Protein AF-A0A976M9C2-F1 (afdb_monomer_lite)

InterPro domains:
  IPR006387 CPW-WPC domain [PF09717] (63-117)
  IPR006387 CPW-WPC domain [SM01099] (63-120)
  IPR006387 CPW-WPC domain [TIGR01492] (63-117)

Foldseek 3Di:
DVVVVVVVVVVVVVVVPDDDPVRVVVVVVVVVVVVVVVVVVVVVVVVVVLCVLQPFLDDDPAAADPVDFFFPCWDQDPVQWTANPPQPFDDDRIGGCPPPDPVRVVVCCGRGVRHGDGDDDPVVVVVVVQVVVQVPADADVPPRHHDHDDD

Sequence (151 aa):
MAFLVDLASKLKMASESVPTQADVIAKIKSIDAEEMRKIDDKIKKEESESMKEHGSCGDVSYVRDYSFECPDGWVLTSDGSCWGMNYRGNCDSKQSFKWFSVGQKKDIEYKCCALWPRKLTAKEAGRKARKLHLVHGSVNFPDGRIIPPRA

Organism: Theileria orientalis (NCBI:txid68886)

pLDDT: mean 81.09, std 12.62, range [49.88, 96.69]

Secondary structure (DSSP, 8-state):
-HHHHHHHHHHHHHHHTSPPHHHHHHHHHHHHHHHHHHHHHHHHHHHHHHHHHS--PPP--S-B-TTSSS-TTPEEPTTS-EE-TT--SSS-SEE--TT--HHHHHHHHHHH--PPPB---HHHHHHHHHHHHHHSSPBPTTT-PBPPPP-

Structure (mmCIF, N/CA/C/O backbone):
data_AF-A0A976M9C2-F1
#
_entry.id   AF-A0A976M9C2-F1
#
loop_
_atom_site.group_PDB
_atom_site.id
_atom_site.type_symbol
_atom_site.label_atom_id
_atom_site.label_alt_id
_atom_site.label_comp_id
_atom_site.label_asym_id
_atom_site.label_entity_id
_atom_site.label_seq_id
_atom_site.pdbx_PDB_ins_code
_atom_site.Cartn_x
_atom_site.Cartn_y
_atom_site.Cartn_z
_atom_site.occupancy
_atom_site.B_iso_or_equiv
_atom_site.auth_seq_id
_atom_site.auth_comp_id
_atom_site.auth_asym_id
_atom_site.auth_atom_id
_atom_site.pdbx_PDB_model_num
ATOM 1 N N . MET A 1 1 ? -30.120 -12.526 76.522 1.00 63.88 1 MET A N 1
ATOM 2 C CA . MET A 1 1 ? -30.946 -12.743 75.309 1.00 63.88 1 MET A CA 1
ATOM 3 C C . MET A 1 1 ? -30.806 -11.606 74.291 1.00 63.88 1 MET A C 1
ATOM 5 O O . MET A 1 1 ? -30.592 -11.916 73.132 1.00 63.88 1 MET A O 1
ATOM 9 N N . ALA A 1 2 ? -30.830 -10.321 74.681 1.00 76.62 2 ALA A N 1
ATOM 10 C CA . ALA A 1 2 ? -30.770 -9.185 73.739 1.00 76.62 2 ALA A CA 1
ATOM 11 C C . ALA A 1 2 ? -29.495 -9.097 72.858 1.00 76.62 2 ALA A C 1
ATOM 13 O O . ALA A 1 2 ? -29.594 -8.805 71.673 1.00 76.62 2 ALA A O 1
ATOM 14 N N . PHE A 1 3 ? -28.310 -9.415 73.395 1.00 80.75 3 PHE A N 1
ATOM 15 C CA . PHE A 1 3 ? -27.041 -9.341 72.647 1.00 80.75 3 PHE A CA 1
ATOM 16 C C . PHE A 1 3 ? -26.948 -10.304 71.455 1.00 80.75 3 PHE A C 1
ATOM 18 O O . PHE A 1 3 ? -26.385 -9.962 70.420 1.00 80.75 3 PHE A O 1
ATOM 25 N N . LEU A 1 4 ? -27.513 -11.507 71.586 1.00 84.06 4 LEU A N 1
ATOM 26 C CA . LEU A 1 4 ? -27.497 -12.504 70.512 1.00 84.06 4 LEU A CA 1
ATOM 27 C C . LEU A 1 4 ? -28.394 -12.083 69.340 1.00 84.06 4 LEU A C 1
ATOM 29 O O . LEU A 1 4 ? -28.071 -12.352 68.187 1.00 84.06 4 LEU A O 1
ATOM 33 N N . VAL A 1 5 ? -29.490 -11.379 69.634 1.00 89.62 5 VAL A N 1
ATOM 34 C CA . VAL A 1 5 ? -30.429 -10.864 68.628 1.00 89.62 5 VAL A CA 1
ATOM 35 C C . VAL A 1 5 ? -29.812 -9.702 67.846 1.00 89.62 5 VAL A C 1
ATOM 37 O O . VAL A 1 5 ? -29.939 -9.651 66.624 1.00 89.62 5 VAL A O 1
ATOM 40 N N . ASP A 1 6 ? -29.089 -8.806 68.522 1.00 92.81 6 ASP A N 1
ATOM 41 C CA . ASP A 1 6 ? -28.360 -7.705 67.878 1.00 92.81 6 ASP A CA 1
ATOM 42 C C . ASP A 1 6 ? -27.252 -8.222 66.943 1.00 92.81 6 ASP A C 1
ATOM 44 O O . ASP A 1 6 ? -27.144 -7.794 65.792 1.00 92.81 6 ASP A O 1
ATOM 48 N N . LEU A 1 7 ? -26.479 -9.215 67.396 1.00 93.31 7 LEU A N 1
ATOM 49 C CA . LEU A 1 7 ? -25.431 -9.836 66.584 1.00 93.31 7 LEU A CA 1
ATOM 50 C C . LEU A 1 7 ? -26.002 -10.551 65.350 1.00 93.31 7 LEU A C 1
ATOM 52 O O . LEU A 1 7 ? -25.477 -10.390 64.249 1.00 93.31 7 LEU A O 1
ATOM 56 N N . ALA A 1 8 ? -27.095 -11.302 65.514 1.00 91.88 8 ALA A N 1
ATOM 57 C CA . ALA A 1 8 ? -27.775 -11.971 64.405 1.00 91.88 8 ALA A CA 1
ATOM 58 C C . ALA A 1 8 ? -28.323 -10.966 63.379 1.00 91.88 8 ALA A C 1
ATOM 60 O O . ALA A 1 8 ? -28.215 -11.188 62.174 1.00 91.88 8 ALA A O 1
ATOM 61 N N . SER A 1 9 ? -28.850 -9.833 63.850 1.00 90.75 9 SER A N 1
ATOM 62 C CA . SER A 1 9 ? -29.336 -8.752 62.987 1.00 90.75 9 SER A CA 1
ATOM 63 C C . SER A 1 9 ? -28.198 -8.140 62.165 1.00 90.75 9 SER A C 1
ATOM 65 O O . SER A 1 9 ? -28.329 -7.985 60.953 1.00 90.75 9 SER A O 1
ATOM 67 N N . LYS A 1 10 ? -27.041 -7.883 62.787 1.00 94.31 10 LYS A N 1
ATOM 68 C CA . LYS A 1 10 ? -25.841 -7.381 62.094 1.00 94.31 10 LYS A CA 1
ATOM 69 C C . LYS A 1 10 ? -25.297 -8.368 61.063 1.00 94.31 10 LYS A C 1
ATOM 71 O O . LYS A 1 10 ? -24.955 -7.957 59.959 1.00 94.31 10 LYS A O 1
ATOM 76 N N . LEU A 1 11 ? -25.247 -9.658 61.399 1.00 91.88 11 LEU A N 1
ATOM 77 C CA . LEU A 1 11 ? -24.828 -10.718 60.475 1.00 91.88 11 LEU A CA 1
ATOM 78 C C . LEU A 1 11 ? -25.759 -10.807 59.265 1.00 91.88 11 LEU A C 1
ATOM 80 O O . LEU A 1 11 ? -25.285 -10.921 58.138 1.00 91.88 11 LEU A O 1
ATOM 84 N N . LYS A 1 12 ? -27.071 -10.696 59.487 1.00 92.00 12 LYS A N 1
ATOM 85 C CA . LYS A 1 12 ? -28.062 -10.697 58.413 1.00 92.00 12 LYS A CA 1
ATOM 86 C C . LYS A 1 12 ? -27.877 -9.500 57.480 1.00 92.00 12 LYS A C 1
ATOM 88 O O . LYS A 1 12 ? -27.723 -9.702 56.279 1.00 92.00 12 LYS A O 1
ATOM 93 N N . MET A 1 13 ? -27.774 -8.290 58.031 1.00 91.38 13 MET A N 1
ATOM 94 C CA . MET A 1 13 ? -27.533 -7.074 57.243 1.00 91.38 13 MET A CA 1
ATOM 95 C C . MET A 1 13 ? -26.219 -7.142 56.452 1.00 91.38 13 MET A C 1
ATOM 97 O O . MET A 1 13 ? -26.171 -6.716 55.302 1.00 91.38 13 MET A O 1
ATOM 101 N N . ALA A 1 14 ? -25.160 -7.702 57.045 1.00 90.56 14 ALA A N 1
ATOM 102 C CA . ALA A 1 14 ? -23.880 -7.893 56.369 1.00 90.56 14 ALA A CA 1
ATOM 103 C C . ALA A 1 14 ? -23.936 -8.982 55.287 1.00 90.56 14 ALA A C 1
ATOM 105 O O . ALA A 1 14 ? -23.227 -8.881 54.297 1.00 90.56 14 ALA A O 1
ATOM 106 N N . SER A 1 15 ? -24.765 -10.016 55.452 1.00 88.50 15 SER A N 1
ATOM 107 C CA . SER A 1 15 ? -24.944 -11.055 54.431 1.00 88.50 15 SER A CA 1
ATOM 108 C C . SER A 1 15 ? -25.779 -10.573 53.243 1.00 88.50 15 SER A C 1
ATOM 110 O O . SER A 1 15 ? -25.484 -10.927 52.108 1.00 88.50 15 SER A O 1
ATOM 112 N N . GLU A 1 16 ? -26.782 -9.728 53.495 1.00 89.31 16 GLU A N 1
ATOM 113 C CA . GLU A 1 16 ? -27.658 -9.151 52.469 1.00 89.31 16 GLU A CA 1
ATOM 114 C C . GLU A 1 16 ? -26.956 -8.055 51.652 1.00 89.31 16 GLU A C 1
ATOM 116 O O . GLU A 1 16 ? -27.357 -7.780 50.524 1.00 89.31 16 GLU A O 1
ATOM 121 N N . SER A 1 17 ? -25.899 -7.439 52.193 1.00 87.62 17 SER A N 1
ATOM 122 C CA . SER A 1 17 ? -25.104 -6.435 51.477 1.00 87.62 17 SER A CA 1
ATOM 123 C C . SER A 1 17 ? -24.061 -7.031 50.527 1.00 87.62 17 SER A C 1
ATOM 125 O O . SER A 1 17 ? -23.498 -6.301 49.707 1.00 87.62 17 SER A O 1
ATOM 127 N N . VAL A 1 18 ? -23.792 -8.338 50.612 1.00 92.25 18 VAL A N 1
ATOM 128 C CA . VAL A 1 18 ? -22.866 -9.018 49.703 1.00 92.25 18 VAL A CA 1
ATOM 129 C C . VAL A 1 18 ? -23.564 -9.231 48.357 1.00 92.25 18 VAL A C 1
ATOM 131 O O . VAL A 1 18 ? -24.644 -9.823 48.319 1.00 92.25 18 VAL A O 1
ATOM 134 N N . PRO A 1 19 ? -22.965 -8.782 47.240 1.00 90.25 19 PRO A N 1
ATOM 135 C CA . PRO A 1 19 ? -23.559 -8.961 45.924 1.00 90.25 19 PRO A CA 1
ATOM 136 C C . PRO A 1 19 ? -23.709 -10.444 45.590 1.00 90.25 19 PRO A C 1
ATOM 138 O O . PRO A 1 19 ? -22.840 -11.268 45.891 1.00 90.25 19 PRO A O 1
ATOM 141 N N . THR A 1 20 ? -24.805 -10.781 44.918 1.00 92.88 20 THR A N 1
ATOM 142 C CA . THR A 1 20 ? -25.032 -12.143 44.445 1.00 92.88 20 THR A CA 1
ATOM 143 C C . THR A 1 20 ? -24.129 -12.459 43.256 1.00 92.88 20 THR A C 1
ATOM 145 O O . THR A 1 20 ? -23.580 -11.577 42.592 1.00 92.88 20 THR A O 1
ATOM 148 N N . GLN A 1 21 ? -24.013 -13.744 42.921 1.00 92.31 21 GLN A N 1
ATOM 149 C CA . GLN A 1 21 ? -23.281 -14.172 41.729 1.00 92.31 21 GLN A CA 1
ATOM 150 C C . GLN A 1 21 ? -23.809 -13.490 40.452 1.00 92.31 21 GLN A C 1
ATOM 152 O O . GLN A 1 21 ? -23.023 -13.128 39.579 1.00 92.31 21 GLN A O 1
ATOM 157 N N . ALA A 1 22 ? -25.125 -13.270 40.356 1.00 94.19 22 ALA A N 1
ATOM 158 C CA . ALA A 1 22 ? -25.738 -12.587 39.221 1.00 94.19 22 ALA A CA 1
ATOM 159 C C . ALA A 1 22 ? -25.312 -11.112 39.134 1.00 94.19 22 ALA A C 1
ATOM 161 O O . ALA A 1 22 ? -24.998 -10.642 38.040 1.00 94.19 22 ALA A O 1
ATOM 162 N N . ASP A 1 23 ? -25.228 -10.415 40.271 1.00 93.62 23 ASP A N 1
ATOM 163 C CA . ASP A 1 23 ? -24.790 -9.014 40.336 1.00 93.62 23 ASP A CA 1
ATOM 164 C C . ASP A 1 23 ? -23.330 -8.866 39.902 1.00 93.62 23 ASP A C 1
ATOM 166 O O . ASP A 1 23 ? -22.988 -7.977 39.116 1.00 93.62 23 ASP A O 1
ATOM 170 N N . VAL A 1 24 ? -22.470 -9.782 40.356 1.00 95.06 24 VAL A N 1
ATOM 171 C CA . VAL A 1 24 ? -21.058 -9.820 39.955 1.00 95.06 24 VAL A CA 1
ATOM 172 C C . VAL A 1 24 ? -20.934 -10.070 38.450 1.00 95.06 24 VAL A C 1
ATOM 174 O O . VAL A 1 24 ? -20.222 -9.338 37.764 1.00 95.06 24 VAL A O 1
ATOM 177 N N . ILE A 1 25 ? -21.669 -11.044 37.902 1.00 95.62 25 ILE A N 1
ATOM 178 C CA . ILE A 1 25 ? -21.664 -11.348 36.461 1.00 95.62 25 ILE A CA 1
ATOM 179 C C . ILE A 1 25 ? -22.169 -10.157 35.639 1.00 95.62 25 ILE A C 1
ATOM 181 O O . ILE A 1 25 ? -21.591 -9.838 34.600 1.00 95.62 25 ILE A O 1
ATOM 185 N N . ALA A 1 26 ? -23.234 -9.487 36.083 1.00 96.00 26 ALA A N 1
ATOM 186 C CA . ALA A 1 26 ? -23.756 -8.301 35.411 1.00 96.00 26 ALA A CA 1
ATOM 187 C C . ALA A 1 26 ? -22.715 -7.172 35.391 1.00 96.00 26 ALA A C 1
ATOM 189 O O . ALA A 1 26 ? -22.524 -6.522 34.359 1.00 96.00 26 ALA A O 1
ATOM 190 N N . LYS A 1 27 ? -21.988 -6.985 36.499 1.00 95.69 27 LYS A N 1
ATOM 191 C CA . LYS A 1 27 ? -20.903 -6.007 36.584 1.00 95.69 27 LYS A CA 1
ATOM 192 C C . LYS A 1 27 ? -19.761 -6.341 35.627 1.00 95.69 27 LYS A C 1
ATOM 194 O O . LYS A 1 27 ? -19.343 -5.456 34.886 1.00 95.69 27 LYS A O 1
ATOM 199 N N . ILE A 1 28 ? -19.318 -7.597 35.585 1.00 96.44 28 ILE A N 1
ATOM 200 C CA . ILE A 1 28 ? -18.273 -8.058 34.657 1.00 96.44 28 ILE A CA 1
ATOM 201 C C . ILE A 1 28 ? -18.693 -7.775 33.211 1.00 96.44 28 ILE A C 1
ATOM 203 O O . ILE A 1 28 ? -17.982 -7.071 32.506 1.00 96.44 28 ILE A O 1
ATOM 207 N N . LYS A 1 29 ? -19.908 -8.173 32.812 1.00 95.88 29 LYS A N 1
ATOM 208 C CA . LYS A 1 29 ? -20.437 -7.897 31.463 1.00 95.88 29 LYS A CA 1
ATOM 209 C C . LYS A 1 29 ? -20.442 -6.409 31.112 1.00 95.88 29 LYS A C 1
ATOM 211 O O . LYS A 1 29 ? -20.180 -6.051 29.967 1.00 95.88 29 LYS A O 1
ATOM 216 N N . SER A 1 30 ? -20.766 -5.543 32.075 1.00 93.62 30 SER A N 1
ATOM 217 C CA . SER A 1 30 ? -20.761 -4.093 31.854 1.00 93.62 30 SER 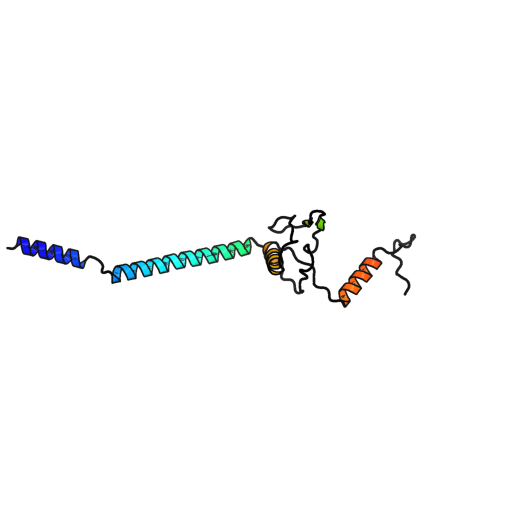A CA 1
ATOM 218 C C . SER A 1 30 ? -19.352 -3.527 31.660 1.00 93.62 30 SER A C 1
ATOM 220 O O . SER A 1 30 ? -19.164 -2.656 30.816 1.00 93.62 30 SER A O 1
ATOM 222 N N . ILE A 1 31 ? -18.368 -4.046 32.401 1.00 95.00 31 ILE A N 1
ATOM 223 C CA . ILE A 1 31 ? -16.960 -3.656 32.279 1.00 95.00 31 ILE A CA 1
ATOM 224 C C . ILE A 1 31 ? -16.407 -4.151 30.943 1.00 95.00 31 ILE A C 1
ATOM 226 O O . ILE A 1 31 ? -15.835 -3.360 30.201 1.00 95.00 31 ILE A O 1
ATOM 230 N N . ASP A 1 32 ? -16.654 -5.416 30.602 1.00 96.69 32 ASP A N 1
ATOM 231 C CA . ASP A 1 32 ? -16.212 -6.006 29.338 1.00 96.69 32 ASP A CA 1
ATOM 232 C C . ASP A 1 32 ? -16.759 -5.213 28.145 1.00 96.69 32 ASP A C 1
ATOM 234 O O . ASP A 1 32 ? -16.016 -4.888 27.226 1.00 96.69 32 ASP A O 1
ATOM 238 N N . ALA A 1 33 ? -18.039 -4.827 28.169 1.00 96.06 33 ALA A N 1
ATOM 239 C CA . ALA A 1 33 ? -18.636 -4.032 27.097 1.00 96.06 33 ALA A CA 1
ATOM 240 C C . ALA A 1 33 ? -18.006 -2.633 26.956 1.00 96.06 33 ALA A C 1
ATOM 242 O O . ALA A 1 33 ? -17.842 -2.147 25.838 1.00 96.06 33 ALA A O 1
ATOM 243 N N . GLU A 1 34 ? -17.668 -1.979 28.068 1.00 96.50 34 GLU A N 1
ATOM 244 C CA . GLU A 1 34 ? -17.034 -0.657 28.069 1.00 96.50 34 GLU A CA 1
ATOM 245 C C . GLU A 1 34 ? -15.585 -0.719 27.569 1.00 96.50 34 GLU A C 1
ATOM 247 O O . GLU A 1 34 ? -15.180 0.074 26.719 1.00 96.50 34 GLU A O 1
ATOM 252 N N . GLU A 1 35 ? -14.804 -1.685 28.049 1.00 96.56 35 GLU A N 1
ATOM 253 C CA . GLU A 1 35 ? -13.416 -1.861 27.617 1.00 96.56 35 GLU A CA 1
ATOM 254 C C . GLU A 1 35 ? -13.336 -2.283 26.147 1.00 96.56 35 GLU A C 1
ATOM 256 O O . GLU A 1 35 ? -12.531 -1.731 25.398 1.00 96.56 35 GLU A O 1
ATOM 261 N N . MET A 1 36 ? -14.226 -3.172 25.693 1.00 92.88 36 MET A N 1
ATOM 262 C CA . MET A 1 36 ? -14.315 -3.545 24.277 1.00 92.88 36 MET A CA 1
ATOM 263 C C . MET A 1 36 ? -14.590 -2.329 23.383 1.00 92.88 36 MET A C 1
ATOM 265 O O . MET A 1 36 ? -13.922 -2.164 22.366 1.00 92.88 36 MET A O 1
ATOM 269 N N . ARG A 1 37 ? -15.485 -1.416 23.788 1.00 95.31 37 ARG A N 1
ATOM 270 C CA . ARG A 1 37 ? -15.733 -0.165 23.042 1.00 95.31 37 ARG A CA 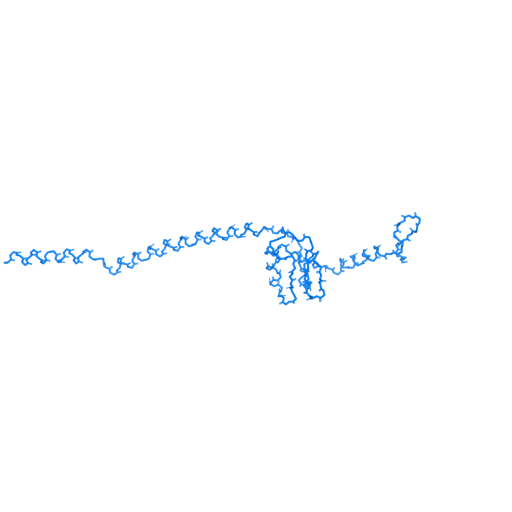1
ATOM 271 C C . ARG A 1 37 ? -14.495 0.722 22.961 1.00 95.31 37 ARG A C 1
ATOM 273 O O . ARG A 1 37 ? -14.179 1.231 21.890 1.00 95.31 37 ARG A O 1
ATOM 280 N N . LYS A 1 38 ? -13.762 0.877 24.069 1.00 96.38 38 LYS A N 1
ATOM 281 C CA . LYS A 1 38 ? -12.505 1.645 24.080 1.00 96.38 38 LYS A CA 1
ATOM 282 C C . LYS A 1 38 ? -11.459 1.039 23.148 1.00 96.38 38 LYS A C 1
ATOM 284 O O . LYS A 1 38 ? -10.687 1.783 22.546 1.00 96.38 38 LYS A O 1
ATOM 289 N N . ILE A 1 39 ? -11.400 -0.289 23.056 1.00 95.81 39 ILE A N 1
ATOM 290 C CA . ILE A 1 39 ? -10.499 -0.992 22.136 1.00 95.81 39 ILE A CA 1
ATOM 291 C C . ILE A 1 39 ? -10.928 -0.741 20.687 1.00 95.81 39 ILE A C 1
ATOM 293 O O . ILE A 1 39 ? -10.093 -0.322 19.887 1.00 95.81 39 ILE A O 1
ATOM 297 N N . ASP A 1 40 ? -12.214 -0.899 20.364 1.00 95.50 40 ASP A N 1
ATOM 298 C CA . ASP A 1 40 ? -12.744 -0.653 19.015 1.00 95.50 40 ASP A CA 1
ATOM 299 C C . ASP A 1 40 ? -12.477 0.784 18.538 1.00 95.50 40 ASP A C 1
ATOM 301 O O . ASP A 1 40 ? -12.099 1.008 17.385 1.00 95.50 40 ASP A O 1
ATOM 305 N N . ASP A 1 41 ? -12.638 1.772 19.420 1.00 95.25 41 ASP A N 1
ATOM 306 C CA . ASP A 1 41 ? -12.373 3.177 19.099 1.00 95.25 41 ASP A CA 1
ATOM 307 C C . ASP A 1 41 ? -10.878 3.457 18.882 1.00 95.25 41 ASP A C 1
ATOM 309 O O . ASP A 1 41 ? -10.519 4.241 17.996 1.00 95.25 41 ASP A O 1
ATOM 313 N N . LYS A 1 42 ? -9.991 2.793 19.638 1.00 94.75 42 LYS A N 1
ATOM 314 C CA . LYS A 1 42 ? -8.538 2.866 19.411 1.00 94.75 42 LYS A CA 1
ATOM 315 C C . LYS A 1 42 ? -8.147 2.262 18.064 1.00 94.75 42 LYS A C 1
ATOM 317 O O . LYS A 1 42 ? -7.424 2.921 17.323 1.00 94.75 42 LYS A O 1
ATOM 322 N N . ILE A 1 43 ? -8.672 1.084 17.717 1.00 94.38 43 ILE A N 1
ATOM 323 C CA . ILE A 1 43 ? -8.393 0.421 16.431 1.00 94.38 43 ILE A CA 1
ATOM 324 C C . ILE A 1 43 ? -8.811 1.322 15.267 1.00 94.38 43 ILE A C 1
ATOM 326 O O . ILE A 1 43 ? -7.996 1.610 14.396 1.00 94.38 43 ILE A O 1
ATOM 330 N N . LYS A 1 44 ? -10.040 1.859 15.277 1.00 91.50 44 LYS A N 1
ATOM 331 C CA . LYS A 1 44 ? -10.514 2.767 14.213 1.00 91.50 44 LYS A CA 1
ATOM 332 C C . LYS A 1 44 ? -9.622 3.994 14.053 1.00 91.50 44 LYS A C 1
ATOM 334 O O . LYS A 1 44 ? -9.382 4.451 12.933 1.00 91.50 44 LYS A O 1
ATOM 339 N N . LYS A 1 45 ? -9.156 4.559 15.169 1.00 89.81 45 LYS A N 1
ATOM 340 C CA . LYS A 1 45 ? -8.255 5.710 15.147 1.00 89.81 45 LYS A CA 1
ATOM 341 C C . LYS A 1 45 ? -6.915 5.333 14.511 1.00 89.81 45 LYS A C 1
ATOM 343 O O . LYS A 1 45 ? -6.511 6.012 13.569 1.00 89.81 45 LYS A O 1
ATOM 348 N N . GLU A 1 46 ? -6.288 4.251 14.966 1.00 85.81 46 GLU A N 1
ATOM 349 C CA . GLU A 1 46 ? -5.010 3.750 14.440 1.00 85.81 46 GLU A CA 1
ATOM 350 C C . GLU A 1 46 ? -5.102 3.382 12.954 1.00 85.81 46 GLU A C 1
ATOM 352 O O . GLU A 1 46 ? -4.241 3.779 12.174 1.00 85.81 46 GLU A O 1
ATOM 357 N N . GLU A 1 47 ? -6.173 2.717 12.519 1.00 81.25 47 GLU A N 1
ATOM 358 C CA . GLU A 1 47 ? -6.410 2.408 11.104 1.00 81.25 47 GLU A CA 1
ATOM 359 C C . GLU A 1 47 ? -6.534 3.685 10.263 1.00 81.25 47 GLU A C 1
ATOM 361 O O . GLU A 1 47 ? -5.934 3.789 9.192 1.00 81.25 47 GLU A O 1
ATOM 366 N N . SER A 1 48 ? -7.253 4.699 10.761 1.00 72.50 48 SER A N 1
ATOM 367 C CA . SER A 1 48 ? -7.393 5.985 10.067 1.00 72.50 48 SER A CA 1
ATOM 368 C C . SER A 1 48 ? -6.086 6.787 10.003 1.00 72.50 48 SER A C 1
ATOM 370 O O . SER A 1 48 ? -5.897 7.580 9.081 1.00 72.50 48 SER A O 1
ATOM 372 N N . GLU A 1 49 ? -5.192 6.616 10.978 1.00 75.12 49 GLU A N 1
ATOM 373 C CA . GLU A 1 49 ? -3.873 7.254 11.029 1.00 75.12 49 GLU A CA 1
ATOM 374 C C . GLU A 1 49 ? -2.865 6.497 10.151 1.00 75.12 49 GLU A C 1
ATOM 376 O O . GLU A 1 49 ? -2.147 7.123 9.373 1.00 75.12 49 GLU A O 1
ATOM 381 N N . SER A 1 50 ? -2.909 5.163 10.147 1.00 59.00 50 SER A N 1
ATOM 382 C CA . SER A 1 50 ? -2.146 4.301 9.235 1.00 59.00 50 SER A CA 1
ATOM 383 C C . SER A 1 50 ? -2.514 4.551 7.765 1.00 59.00 50 SER A C 1
ATOM 385 O O . SER A 1 50 ? -1.634 4.676 6.912 1.00 59.00 50 SER A O 1
ATOM 387 N N . MET A 1 51 ? -3.803 4.745 7.462 1.00 57.56 51 MET A N 1
ATOM 388 C CA . MET A 1 51 ? -4.267 5.158 6.129 1.00 57.56 51 MET A CA 1
ATOM 389 C C . MET A 1 51 ? -3.833 6.580 5.731 1.00 57.56 51 MET A C 1
ATOM 391 O O . MET A 1 51 ? -3.847 6.902 4.546 1.00 57.56 51 MET A O 1
ATOM 395 N N . LYS A 1 52 ? -3.464 7.448 6.684 1.00 54.25 52 LYS A N 1
ATOM 396 C CA . LYS A 1 52 ? -2.900 8.781 6.388 1.00 54.25 52 LYS A CA 1
ATOM 397 C C . LYS A 1 52 ? -1.392 8.727 6.170 1.00 54.25 52 LYS A C 1
ATOM 399 O O . LYS A 1 52 ? -0.868 9.536 5.410 1.00 54.25 52 LYS A O 1
ATOM 404 N N . GLU A 1 53 ? -0.706 7.797 6.830 1.00 49.88 53 GLU A N 1
ATOM 405 C CA . GLU A 1 53 ? 0.739 7.613 6.694 1.00 49.88 53 GLU A CA 1
ATOM 406 C C . GLU A 1 53 ? 1.099 6.929 5.366 1.00 49.88 53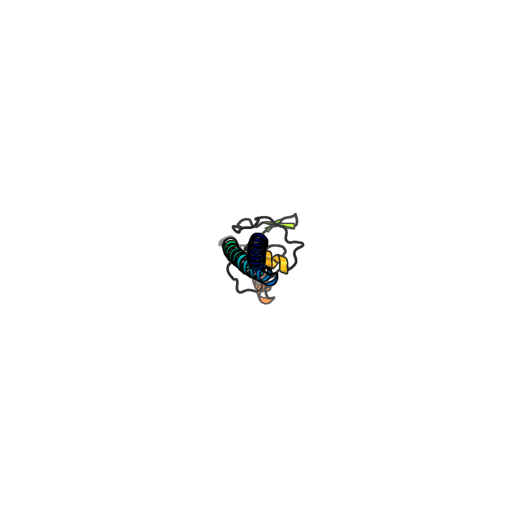 GLU A C 1
ATOM 408 O O . GLU A 1 53 ? 2.070 7.308 4.709 1.00 49.88 53 GLU A O 1
ATOM 413 N N . HIS A 1 54 ? 0.275 5.984 4.909 1.00 53.00 54 HIS A N 1
ATOM 414 C CA . HIS A 1 54 ? 0.321 5.458 3.546 1.00 53.00 54 HIS A CA 1
ATOM 415 C C . HIS A 1 54 ? -0.515 6.356 2.638 1.00 53.00 54 HIS A C 1
ATOM 417 O O . HIS A 1 54 ? -1.700 6.113 2.422 1.00 53.00 54 HIS A O 1
ATOM 423 N N . GLY A 1 55 ? 0.098 7.434 2.140 1.00 53.09 55 GLY A N 1
ATOM 424 C CA . GLY A 1 55 ? -0.558 8.345 1.207 1.00 53.09 55 GLY A CA 1
ATOM 425 C C . GLY A 1 55 ? -1.236 7.553 0.091 1.00 53.09 55 GLY A C 1
ATOM 426 O O . GLY A 1 55 ? -0.591 6.730 -0.550 1.00 53.09 55 GLY A O 1
ATOM 427 N N . SER A 1 56 ? -2.538 7.777 -0.108 1.00 58.03 56 SER A N 1
ATOM 428 C CA . SER A 1 56 ? -3.315 7.109 -1.153 1.00 58.03 56 SER A CA 1
ATOM 429 C C . SER A 1 56 ? -2.583 7.256 -2.487 1.00 58.03 56 SER A C 1
ATOM 431 O O . SER A 1 56 ? -2.507 8.347 -3.060 1.00 58.03 56 SER A O 1
ATOM 433 N N . CYS A 1 57 ? -1.989 6.162 -2.966 1.00 65.12 57 CYS A N 1
ATOM 434 C CA . CYS A 1 57 ? -1.517 6.094 -4.334 1.00 65.12 57 CYS A CA 1
ATOM 435 C C . CYS A 1 57 ? -2.727 6.343 -5.230 1.00 65.12 57 CYS A C 1
ATOM 437 O O . CYS A 1 57 ? -3.772 5.723 -5.041 1.00 65.12 57 CYS A O 1
ATOM 439 N N . GLY A 1 58 ? -2.605 7.297 -6.157 1.00 61.19 58 GLY A N 1
ATOM 440 C CA . GLY A 1 58 ? -3.716 7.676 -7.024 1.00 61.19 58 GLY A CA 1
ATOM 441 C C . GLY A 1 58 ? -4.343 6.443 -7.669 1.00 61.19 58 GLY A C 1
ATOM 442 O O . GLY A 1 58 ? -3.620 5.580 -8.169 1.00 61.19 58 GLY A O 1
ATOM 443 N N . ASP A 1 59 ? -5.672 6.352 -7.632 1.00 62.19 59 ASP A N 1
ATOM 444 C CA . ASP A 1 59 ? -6.392 5.276 -8.303 1.00 62.19 59 ASP A CA 1
ATOM 445 C C . ASP A 1 59 ? -6.117 5.354 -9.806 1.00 62.19 59 ASP A C 1
ATOM 447 O O . ASP A 1 59 ? -6.190 6.426 -10.418 1.00 62.19 59 ASP A O 1
ATOM 451 N N . VAL A 1 60 ? -5.733 4.226 -10.401 1.00 66.56 60 VAL A N 1
ATOM 452 C CA . VAL A 1 60 ? -5.340 4.191 -11.808 1.00 66.56 60 VAL A CA 1
ATOM 453 C C . VAL A 1 60 ? -6.255 3.254 -12.570 1.00 66.56 60 VAL A C 1
ATOM 455 O O . VAL A 1 60 ? -6.361 2.074 -12.255 1.00 66.56 60 VAL A O 1
ATOM 458 N N . SER A 1 61 ? -6.868 3.775 -13.630 1.00 72.94 61 SER A N 1
ATOM 459 C CA . SER A 1 61 ? -7.978 3.154 -14.364 1.00 72.94 61 SER A CA 1
ATOM 460 C C . SER A 1 61 ? -7.615 1.966 -15.270 1.00 72.94 61 SER A C 1
ATOM 462 O O . SER A 1 61 ? -8.449 1.529 -16.065 1.00 72.94 61 SER A O 1
ATOM 464 N N . TYR A 1 62 ? -6.390 1.433 -15.201 1.00 78.00 62 TYR A N 1
ATOM 465 C CA . TYR A 1 62 ? -5.931 0.344 -16.071 1.00 78.00 62 TYR A CA 1
ATOM 466 C C . TYR A 1 62 ? -5.593 -0.941 -15.308 1.00 78.00 62 TYR A C 1
ATOM 468 O O . TYR A 1 62 ? -5.162 -0.926 -14.157 1.00 78.00 62 TYR A O 1
ATOM 476 N N . VAL A 1 63 ? -5.723 -2.077 -16.001 1.00 80.81 63 VAL A N 1
ATOM 477 C CA . VAL A 1 63 ? -5.366 -3.399 -15.467 1.00 80.81 63 VAL A CA 1
ATOM 478 C C . VAL A 1 63 ? -3.847 -3.543 -15.385 1.00 80.81 63 VAL A C 1
ATOM 480 O O . VAL A 1 63 ? -3.138 -3.329 -16.374 1.00 80.81 63 VAL A O 1
ATOM 483 N N . ARG A 1 64 ? -3.349 -3.927 -14.207 1.00 84.12 64 ARG A N 1
ATOM 484 C CA . ARG A 1 64 ? -1.917 -4.104 -13.935 1.00 84.12 64 ARG A CA 1
ATOM 485 C C . ARG A 1 64 ? -1.383 -5.421 -14.474 1.00 84.12 64 ARG A C 1
ATOM 487 O O . ARG A 1 64 ? -2.092 -6.429 -14.511 1.00 84.12 64 ARG A O 1
ATOM 494 N N . ASP A 1 65 ? -0.123 -5.395 -14.886 1.00 86.00 65 ASP A N 1
ATOM 495 C CA . ASP A 1 65 ? 0.627 -6.563 -15.314 1.00 86.00 65 ASP A CA 1
ATOM 496 C C . ASP A 1 65 ? 1.668 -6.957 -14.265 1.00 86.00 65 ASP A C 1
ATOM 498 O O . ASP A 1 65 ? 2.792 -6.453 -14.225 1.00 86.00 65 ASP A O 1
ATOM 502 N N . TYR A 1 66 ? 1.276 -7.891 -13.403 1.00 86.69 66 TYR A N 1
ATOM 503 C CA . TYR A 1 66 ? 2.134 -8.429 -12.349 1.00 86.69 66 TYR A CA 1
ATOM 504 C C . TYR A 1 66 ? 3.122 -9.493 -12.849 1.00 86.69 66 TYR A C 1
ATOM 506 O O . TYR A 1 66 ? 3.899 -10.022 -12.046 1.00 86.69 66 TYR A O 1
ATOM 514 N N . SER A 1 67 ? 3.124 -9.807 -14.153 1.00 85.00 67 SER A N 1
ATOM 515 C CA . SER A 1 67 ? 4.162 -10.643 -14.766 1.00 85.00 67 SER A CA 1
ATOM 516 C C . SER A 1 67 ? 5.520 -9.942 -14.797 1.00 85.00 67 SER A C 1
ATOM 518 O O . SER A 1 67 ? 6.543 -10.617 -14.861 1.00 85.00 67 SER A O 1
ATOM 520 N N . PHE A 1 68 ? 5.553 -8.611 -14.692 1.00 85.88 68 PHE A N 1
ATOM 521 C CA . PHE A 1 68 ? 6.803 -7.870 -14.560 1.00 85.88 68 PHE A CA 1
ATOM 522 C C . PHE A 1 68 ? 7.424 -8.049 -13.167 1.00 85.88 68 PHE A C 1
ATOM 524 O O . PHE A 1 68 ? 6.741 -8.050 -12.132 1.00 85.88 68 PHE A O 1
ATOM 531 N N . GLU A 1 69 ? 8.748 -8.202 -13.146 1.00 86.44 69 GLU A N 1
ATOM 532 C CA . GLU A 1 69 ? 9.526 -8.326 -11.909 1.00 86.44 69 GLU A CA 1
ATOM 533 C C . GLU A 1 69 ? 9.549 -7.013 -11.126 1.00 86.44 69 GLU A C 1
ATOM 535 O O . GLU A 1 69 ? 9.387 -7.034 -9.910 1.00 86.44 69 GLU A O 1
ATOM 540 N N . CYS A 1 70 ? 9.668 -5.880 -11.821 1.00 89.88 70 CYS A N 1
ATOM 541 C CA . CYS A 1 70 ? 9.754 -4.562 -11.205 1.00 89.88 70 CYS A CA 1
ATOM 542 C C . CYS A 1 70 ? 8.527 -3.686 -11.493 1.00 89.88 70 CYS A C 1
ATOM 544 O O . CYS A 1 70 ? 7.908 -3.831 -12.553 1.00 89.88 70 CYS A O 1
ATOM 546 N N . PRO A 1 71 ? 8.206 -2.749 -10.582 1.00 88.88 71 PRO A N 1
ATOM 547 C CA . PRO A 1 71 ? 7.244 -1.687 -10.843 1.00 88.88 71 PRO A CA 1
ATOM 548 C C . PRO A 1 71 ? 7.671 -0.792 -12.019 1.00 88.88 71 PRO A C 1
ATOM 550 O O . PRO A 1 71 ? 8.836 -0.760 -12.425 1.00 88.88 71 PRO A O 1
ATOM 553 N N . ASP A 1 72 ? 6.724 -0.040 -12.568 1.00 87.25 72 ASP A N 1
ATOM 554 C CA . ASP A 1 72 ? 6.963 0.905 -13.654 1.00 87.25 72 ASP A CA 1
ATOM 555 C C . ASP A 1 72 ? 7.936 2.008 -13.207 1.00 87.25 72 ASP A C 1
ATOM 557 O O . ASP A 1 72 ? 7.815 2.579 -12.122 1.00 87.25 72 ASP A O 1
ATOM 561 N N . GLY A 1 73 ? 8.947 2.276 -14.034 1.00 83.94 73 GLY A N 1
ATOM 562 C CA . GLY A 1 73 ? 10.009 3.237 -13.726 1.00 83.94 73 GLY A CA 1
ATOM 563 C C . GLY A 1 73 ? 11.101 2.730 -12.774 1.00 83.94 73 GLY A C 1
ATOM 564 O O . GLY A 1 73 ? 12.018 3.490 -12.465 1.00 83.94 73 GLY A O 1
ATOM 565 N N . TRP A 1 74 ? 11.044 1.470 -12.328 1.00 89.81 74 TRP A N 1
ATOM 566 C CA . TRP A 1 74 ? 12.094 0.855 -11.511 1.00 89.81 74 TRP A CA 1
ATOM 567 C C . TRP A 1 74 ? 13.071 0.068 -12.385 1.00 89.81 74 TRP A C 1
ATOM 569 O O . TRP A 1 74 ? 12.691 -0.558 -13.375 1.00 89.81 74 TRP A O 1
ATOM 579 N N . VAL A 1 75 ? 14.345 0.082 -12.001 1.00 89.75 75 VAL A N 1
ATOM 580 C CA . VAL A 1 75 ? 15.425 -0.587 -12.733 1.00 89.75 75 VAL A CA 1
ATOM 581 C C . VAL A 1 75 ? 15.722 -1.939 -12.093 1.00 89.75 75 VAL A C 1
ATOM 583 O O . VAL A 1 75 ? 16.013 -2.011 -10.899 1.00 89.75 75 VAL A O 1
ATOM 586 N N . LEU A 1 76 ? 15.674 -3.013 -12.884 1.00 90.44 76 LEU A N 1
ATOM 587 C CA . LEU A 1 76 ? 16.104 -4.337 -12.440 1.00 90.44 76 LEU A CA 1
ATOM 588 C C . LEU A 1 76 ? 17.637 -4.380 -12.367 1.00 90.44 76 LEU A C 1
ATOM 590 O O . LEU A 1 76 ? 18.330 -4.166 -13.358 1.00 90.44 76 LEU A O 1
ATOM 594 N N . THR A 1 77 ? 18.155 -4.653 -11.177 1.00 88.19 77 THR A N 1
ATOM 595 C CA . THR A 1 77 ? 19.584 -4.818 -10.889 1.00 88.19 77 THR A CA 1
ATOM 596 C C . THR A 1 77 ? 20.010 -6.259 -11.180 1.00 88.19 77 THR A C 1
ATOM 598 O O . THR A 1 77 ? 19.187 -7.173 -11.102 1.00 88.19 77 THR A O 1
ATOM 601 N N . SER A 1 78 ? 21.303 -6.486 -11.436 1.00 85.81 78 SER A N 1
ATOM 602 C CA . SER A 1 78 ? 21.906 -7.822 -11.614 1.00 85.81 78 SER A CA 1
ATOM 603 C C . SER A 1 78 ? 21.564 -8.812 -10.497 1.00 85.81 78 SER A C 1
ATOM 605 O O . SER A 1 78 ? 21.431 -10.005 -10.747 1.00 85.81 78 SER A O 1
ATOM 607 N N . ASP A 1 79 ? 21.363 -8.306 -9.280 1.00 84.81 79 ASP A N 1
ATOM 608 C CA . ASP A 1 79 ? 21.050 -9.099 -8.088 1.00 84.81 79 ASP A CA 1
ATOM 609 C C . ASP A 1 79 ? 19.582 -9.575 -8.048 1.00 84.81 79 ASP A C 1
ATOM 611 O O . ASP A 1 79 ? 19.146 -10.187 -7.075 1.00 84.81 79 ASP A O 1
ATOM 615 N N . GLY A 1 80 ? 18.772 -9.246 -9.064 1.00 85.00 80 GLY A N 1
ATOM 616 C CA . GLY A 1 80 ? 17.329 -9.515 -9.082 1.00 85.00 80 GLY A CA 1
ATOM 617 C C . GLY A 1 80 ? 16.523 -8.591 -8.161 1.00 85.00 80 GLY A C 1
ATOM 618 O O . GLY A 1 80 ? 15.408 -8.921 -7.752 1.00 85.00 80 GLY A O 1
ATOM 619 N N . SER A 1 81 ? 17.100 -7.446 -7.787 1.00 90.00 81 SER A N 1
ATOM 620 C CA . SER A 1 81 ? 16.433 -6.393 -7.014 1.00 90.00 81 SER A CA 1
ATOM 621 C C . SER A 1 81 ? 15.984 -5.259 -7.926 1.00 90.00 81 SER A C 1
ATOM 623 O O . SER A 1 81 ? 16.691 -4.896 -8.861 1.00 90.00 81 SER A O 1
ATOM 625 N N . CYS A 1 82 ? 14.845 -4.658 -7.630 1.00 91.31 82 CYS A N 1
ATOM 626 C CA . CYS A 1 82 ? 14.316 -3.498 -8.326 1.00 91.31 82 CYS A CA 1
ATOM 627 C C . CYS A 1 82 ? 14.723 -2.227 -7.583 1.00 91.31 82 CYS A C 1
ATOM 629 O O . CYS A 1 82 ? 14.567 -2.154 -6.365 1.00 91.31 82 CYS A O 1
ATOM 631 N N . TRP A 1 83 ? 15.216 -1.226 -8.308 1.00 91.06 83 TRP A N 1
ATOM 632 C CA . TRP A 1 83 ? 15.629 0.059 -7.752 1.00 91.06 83 TRP A CA 1
ATOM 633 C C . TRP A 1 83 ? 14.828 1.214 -8.362 1.00 91.06 83 TRP A C 1
ATOM 635 O O . TRP A 1 83 ? 14.912 1.487 -9.562 1.00 91.06 83 TRP A O 1
ATOM 645 N N . GLY A 1 84 ? 14.044 1.898 -7.534 1.00 90.06 84 GLY A N 1
ATOM 646 C CA . GLY A 1 84 ? 13.306 3.103 -7.887 1.00 90.06 84 GLY A CA 1
ATOM 647 C C . GLY A 1 84 ? 14.156 4.352 -7.668 1.00 90.06 84 GLY A C 1
ATOM 648 O O . GLY A 1 84 ? 14.097 4.959 -6.605 1.00 90.06 84 GLY A O 1
ATOM 649 N N . MET A 1 85 ? 14.923 4.771 -8.678 1.00 83.69 85 MET A N 1
ATOM 650 C CA . MET A 1 85 ? 15.822 5.939 -8.581 1.00 83.69 85 MET A CA 1
ATOM 651 C C . MET A 1 85 ? 15.112 7.243 -8.172 1.00 83.69 85 MET A C 1
ATOM 653 O O . MET A 1 85 ? 15.711 8.084 -7.514 1.00 83.69 85 MET A O 1
ATOM 657 N N . ASN A 1 86 ? 13.844 7.410 -8.559 1.00 82.25 86 ASN A N 1
ATOM 658 C CA . ASN A 1 86 ? 13.029 8.596 -8.259 1.00 82.25 86 ASN A CA 1
ATOM 659 C C . ASN A 1 86 ? 11.865 8.282 -7.310 1.00 82.25 86 ASN A C 1
ATOM 661 O O . ASN A 1 86 ? 10.855 8.989 -7.293 1.00 82.25 86 ASN A O 1
ATOM 665 N N . TYR A 1 87 ? 11.960 7.181 -6.571 1.00 84.88 87 TYR A N 1
ATOM 666 C CA . TYR A 1 87 ? 10.899 6.756 -5.680 1.00 84.88 87 TYR A CA 1
ATOM 667 C C . TYR A 1 87 ? 10.847 7.660 -4.440 1.00 84.88 87 TYR A C 1
ATOM 669 O O . TYR A 1 87 ? 11.836 7.820 -3.731 1.00 84.88 87 TYR A O 1
ATOM 677 N N . ARG A 1 88 ? 9.685 8.278 -4.199 1.00 78.31 88 ARG A N 1
ATOM 678 C CA . ARG A 1 88 ? 9.417 9.152 -3.039 1.00 78.31 88 ARG A CA 1
ATOM 679 C C . ARG A 1 88 ? 8.280 8.635 -2.159 1.00 78.31 88 ARG A C 1
ATOM 681 O O . ARG A 1 88 ? 7.626 9.422 -1.483 1.00 78.31 88 ARG A O 1
ATOM 688 N N . GLY A 1 89 ? 7.980 7.344 -2.257 1.00 77.19 89 GLY A N 1
ATOM 689 C CA . GLY A 1 89 ? 6.992 6.718 -1.388 1.00 77.19 89 GLY A CA 1
ATOM 690 C C . GLY A 1 89 ? 7.600 6.304 -0.049 1.00 77.19 89 GLY A C 1
ATOM 691 O O . GLY A 1 89 ? 8.764 6.574 0.236 1.00 77.19 89 GLY A O 1
ATOM 692 N N . ASN A 1 90 ? 6.785 5.643 0.765 1.00 80.00 90 ASN A N 1
ATOM 693 C CA . ASN A 1 90 ? 7.092 5.324 2.158 1.00 80.00 90 ASN A CA 1
ATOM 694 C C . ASN A 1 90 ? 7.929 4.047 2.357 1.00 80.00 90 ASN A C 1
ATOM 696 O O . ASN A 1 90 ? 8.309 3.751 3.484 1.00 80.00 90 ASN A O 1
ATOM 700 N N . CYS A 1 91 ? 8.179 3.269 1.302 1.00 86.44 91 CYS A N 1
ATOM 701 C CA . CYS A 1 91 ? 8.946 2.024 1.385 1.00 86.44 91 CYS A CA 1
ATOM 702 C C . CYS A 1 91 ? 10.421 2.219 1.001 1.00 86.44 91 CYS A C 1
ATOM 704 O O . CYS A 1 91 ? 10.869 3.320 0.680 1.00 86.44 91 CYS A O 1
ATOM 706 N N . ASP A 1 92 ? 11.206 1.141 0.998 1.00 86.56 92 ASP A N 1
ATOM 707 C CA . ASP A 1 92 ? 12.577 1.229 0.505 1.00 86.56 92 ASP A CA 1
ATOM 708 C C . ASP A 1 92 ? 12.605 1.430 -1.006 1.00 86.56 92 ASP A C 1
ATOM 710 O O . ASP A 1 92 ? 11.857 0.818 -1.770 1.00 86.56 92 ASP A O 1
ATOM 714 N N . SER A 1 93 ? 13.561 2.237 -1.455 1.00 86.50 93 SER A N 1
ATOM 715 C CA . SER A 1 93 ? 13.770 2.478 -2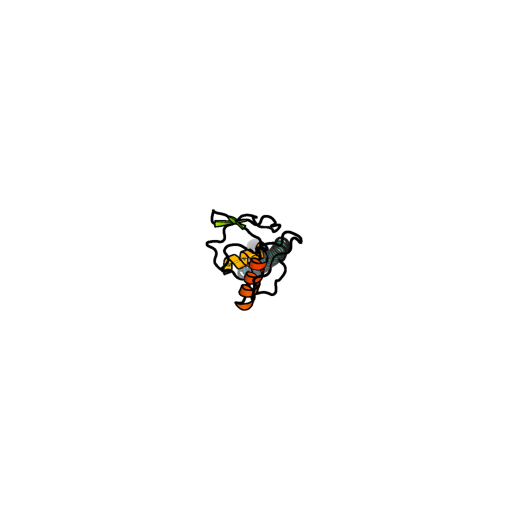.883 1.00 86.50 93 SER A CA 1
ATOM 716 C C . SER A 1 93 ? 14.392 1.278 -3.608 1.00 86.50 93 SER A C 1
ATOM 718 O O . SER A 1 93 ? 14.369 1.249 -4.835 1.00 86.50 93 SER A O 1
ATOM 720 N N . LYS A 1 94 ? 14.965 0.295 -2.894 1.00 89.50 94 LYS A N 1
ATOM 721 C CA . LYS A 1 94 ? 15.557 -0.927 -3.468 1.00 89.50 94 LYS A CA 1
ATOM 722 C C . LYS A 1 94 ? 14.985 -2.167 -2.777 1.00 89.50 94 LYS A C 1
ATOM 724 O O . LYS A 1 94 ? 15.278 -2.392 -1.609 1.00 89.50 94 LYS A O 1
ATOM 729 N N . GLN A 1 95 ? 14.221 -2.986 -3.498 1.00 87.75 95 GLN A N 1
ATOM 730 C CA . GLN A 1 95 ? 13.632 -4.231 -2.980 1.00 87.75 95 GLN A CA 1
ATOM 731 C C . GLN A 1 95 ? 13.543 -5.300 -4.071 1.00 87.75 95 GLN A C 1
ATOM 733 O O . GLN A 1 95 ? 13.482 -4.981 -5.257 1.00 87.75 95 GLN A O 1
ATOM 738 N N . SER A 1 96 ? 13.532 -6.579 -3.691 1.00 87.88 96 SER A N 1
ATOM 739 C CA . SER A 1 96 ? 13.321 -7.681 -4.636 1.00 87.88 96 SER A CA 1
ATOM 740 C C . SER A 1 96 ? 11.895 -8.217 -4.544 1.00 87.88 96 SER A C 1
ATOM 742 O O . SER A 1 96 ? 11.412 -8.529 -3.460 1.00 87.88 96 SER A O 1
ATOM 744 N N . PHE A 1 97 ? 11.245 -8.369 -5.700 1.00 86.19 97 PHE A N 1
ATOM 745 C CA . PHE A 1 97 ? 9.873 -8.881 -5.821 1.00 86.19 97 PHE A CA 1
ATOM 746 C C . PHE A 1 97 ? 9.811 -10.241 -6.534 1.00 86.19 97 PHE A C 1
ATOM 748 O O . PHE A 1 97 ? 8.736 -10.692 -6.936 1.00 86.19 97 PHE A O 1
ATOM 755 N N . LYS A 1 98 ? 10.963 -10.901 -6.716 1.00 81.31 98 LYS A N 1
ATOM 756 C CA . LYS A 1 98 ? 11.102 -12.115 -7.534 1.00 81.31 98 LYS A CA 1
ATOM 757 C C . LYS A 1 98 ? 10.270 -13.293 -7.019 1.00 81.31 98 LYS A C 1
ATOM 759 O O . LYS A 1 98 ? 9.752 -14.071 -7.811 1.00 81.31 98 LYS A O 1
ATOM 764 N N . TRP A 1 99 ? 10.114 -13.402 -5.702 1.00 83.06 99 TRP A N 1
ATOM 765 C CA . TRP A 1 99 ? 9.391 -14.501 -5.047 1.00 83.06 99 TRP A CA 1
ATOM 766 C C . TRP A 1 99 ? 7.979 -14.119 -4.607 1.00 83.06 99 TRP A C 1
ATOM 768 O O . TRP A 1 99 ? 7.340 -14.867 -3.872 1.00 83.06 99 TRP A O 1
ATOM 778 N N . PHE A 1 100 ? 7.496 -12.942 -5.007 1.00 87.00 100 PHE A N 1
ATOM 779 C CA . PHE A 1 100 ? 6.212 -12.445 -4.537 1.00 87.00 100 PHE A CA 1
ATOM 780 C C . PHE A 1 100 ? 5.082 -12.892 -5.450 1.00 87.00 100 PHE A C 1
ATOM 782 O O . PHE A 1 100 ? 5.142 -12.770 -6.677 1.00 87.00 100 PHE A O 1
ATOM 789 N N . SER A 1 101 ? 4.023 -13.386 -4.818 1.00 89.62 101 SER A N 1
ATOM 790 C CA . SER A 1 101 ? 2.762 -13.682 -5.485 1.00 89.62 101 SER A CA 1
ATOM 791 C C . SER A 1 101 ? 2.093 -12.401 -5.992 1.00 89.62 101 SER A C 1
ATOM 793 O O . SER A 1 101 ? 2.378 -11.294 -5.534 1.00 89.62 101 SER A O 1
ATOM 795 N N . VAL A 1 102 ? 1.145 -12.552 -6.917 1.00 87.88 102 VAL A N 1
ATOM 796 C CA . VAL A 1 102 ? 0.352 -11.429 -7.444 1.00 87.88 102 VAL A CA 1
ATOM 797 C C . VAL A 1 102 ? -0.354 -10.656 -6.321 1.00 87.88 102 VAL A C 1
ATOM 799 O O . VAL A 1 102 ? -0.388 -9.430 -6.361 1.00 87.88 102 VAL A O 1
ATOM 802 N N . GLY A 1 103 ? -0.860 -11.356 -5.297 1.00 86.62 103 GLY A N 1
ATOM 803 C CA . GLY A 1 103 ? -1.474 -10.726 -4.124 1.00 86.62 103 GLY A CA 1
ATOM 804 C C . GLY A 1 103 ? -0.490 -9.837 -3.365 1.00 86.62 103 GLY A C 1
ATOM 805 O O . GLY A 1 103 ? -0.763 -8.662 -3.156 1.00 86.62 103 GLY A O 1
ATOM 806 N N . GLN A 1 104 ? 0.705 -10.355 -3.071 1.00 87.88 104 GLN A N 1
ATOM 807 C CA . GLN A 1 104 ? 1.749 -9.591 -2.380 1.00 87.88 104 GLN A CA 1
ATOM 808 C C . GLN A 1 104 ? 2.230 -8.384 -3.191 1.00 87.88 104 GLN A C 1
ATOM 810 O O . GLN A 1 104 ? 2.452 -7.316 -2.627 1.00 87.88 104 GLN A O 1
ATOM 815 N N . LYS A 1 105 ? 2.356 -8.519 -4.517 1.00 88.69 105 LYS A N 1
ATOM 816 C CA . LYS A 1 105 ? 2.691 -7.382 -5.389 1.00 88.69 105 LYS A CA 1
ATOM 817 C C . LYS A 1 105 ? 1.611 -6.298 -5.337 1.00 88.69 105 LYS A C 1
ATOM 819 O O . LYS A 1 105 ? 1.947 -5.121 -5.284 1.00 88.69 105 LYS A O 1
ATOM 824 N N . LYS A 1 106 ? 0.332 -6.679 -5.278 1.00 85.94 106 LYS A N 1
ATOM 825 C CA . LYS A 1 106 ? -0.788 -5.739 -5.121 1.00 85.94 106 LYS A CA 1
ATOM 826 C C . LYS A 1 106 ? -0.781 -5.042 -3.755 1.00 85.94 106 LYS A C 1
ATOM 828 O O . LYS A 1 106 ? -1.023 -3.841 -3.689 1.00 85.94 106 LYS A O 1
ATOM 833 N N . ASP A 1 107 ? -0.464 -5.764 -2.681 1.00 86.19 107 ASP A N 1
ATOM 834 C CA . ASP A 1 107 ? -0.293 -5.165 -1.351 1.00 86.19 107 ASP A CA 1
ATOM 835 C C . ASP A 1 107 ? 0.846 -4.142 -1.329 1.00 86.19 107 ASP A C 1
ATOM 837 O O . ASP A 1 107 ? 0.708 -3.072 -0.744 1.00 86.19 107 ASP A O 1
ATOM 841 N N . ILE A 1 108 ? 1.965 -4.444 -1.986 1.00 87.06 108 ILE A N 1
ATOM 842 C CA . ILE A 1 108 ? 3.109 -3.528 -2.095 1.00 87.06 108 ILE A CA 1
ATOM 843 C C . ILE A 1 108 ? 2.759 -2.329 -2.956 1.00 87.06 108 ILE A C 1
ATOM 845 O O . ILE A 1 108 ? 3.114 -1.210 -2.616 1.00 87.06 108 ILE A O 1
ATOM 849 N N . GLU A 1 109 ? 2.043 -2.528 -4.053 1.00 85.50 109 GLU A N 1
ATOM 850 C CA . GLU A 1 109 ? 1.554 -1.426 -4.870 1.00 85.50 109 GLU A CA 1
ATOM 851 C C . GLU A 1 109 ? 0.712 -0.447 -4.046 1.00 85.50 109 GLU A C 1
ATOM 853 O O . GLU A 1 109 ? 0.931 0.761 -4.130 1.00 85.50 109 GLU A O 1
ATOM 858 N N . TYR A 1 110 ? -0.179 -0.973 -3.202 1.00 80.88 110 TYR A N 1
ATOM 859 C CA . TYR A 1 110 ? -1.027 -0.177 -2.320 1.00 80.88 110 TYR A CA 1
ATOM 860 C C . TYR A 1 110 ? -0.236 0.509 -1.197 1.00 80.88 110 TYR A C 1
ATOM 862 O O . TYR A 1 110 ? -0.358 1.716 -1.005 1.00 80.88 110 TYR A O 1
ATOM 870 N N . LYS A 1 111 ? 0.609 -0.240 -0.479 1.00 83.31 111 LYS A N 1
ATOM 871 C CA . LYS A 1 111 ? 1.372 0.258 0.683 1.00 83.31 111 LYS A CA 1
ATOM 872 C C . LYS A 1 111 ? 2.522 1.178 0.290 1.00 83.31 111 LYS A C 1
ATOM 874 O O . LYS A 1 111 ? 2.813 2.147 0.979 1.00 83.31 111 LYS A O 1
ATOM 879 N N . CYS A 1 112 ? 3.190 0.855 -0.811 1.00 84.31 112 CYS A N 1
ATOM 880 C CA . CYS A 1 112 ? 4.397 1.529 -1.262 1.00 84.31 112 CYS A CA 1
ATOM 881 C C . CYS A 1 112 ? 4.137 2.493 -2.416 1.00 84.31 112 CYS A C 1
ATOM 883 O O . CYS A 1 112 ? 5.080 3.129 -2.866 1.00 84.31 112 CYS A O 1
ATOM 885 N N . CYS A 1 113 ? 2.928 2.624 -2.957 1.00 84.06 113 CYS A N 1
ATOM 886 C CA . CYS A 1 113 ? 2.687 3.462 -4.141 1.00 84.06 113 CYS A CA 1
ATOM 887 C C . CYS A 1 113 ? 3.587 3.087 -5.339 1.00 84.06 113 CYS A C 1
ATOM 889 O O . CYS A 1 113 ? 3.935 3.929 -6.170 1.00 84.06 113 CYS A O 1
ATOM 891 N N . ALA A 1 114 ? 4.011 1.823 -5.408 1.00 86.69 114 ALA A N 1
ATOM 892 C CA . ALA A 1 114 ? 4.876 1.298 -6.452 1.00 86.69 114 ALA A CA 1
ATOM 893 C C . ALA A 1 114 ? 4.002 0.654 -7.528 1.00 86.69 114 ALA A C 1
ATO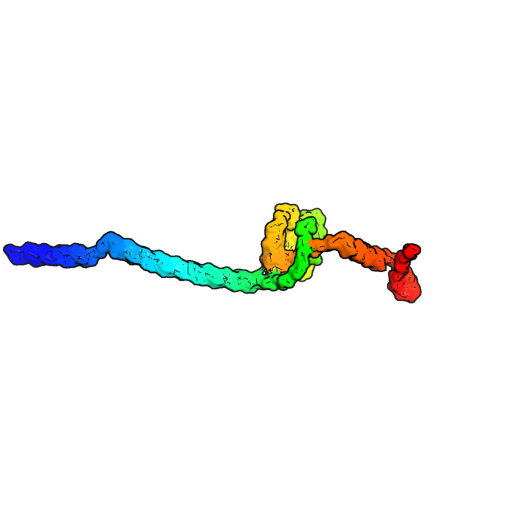M 895 O O . ALA A 1 114 ? 3.527 -0.468 -7.390 1.00 86.69 114 ALA A O 1
ATOM 896 N N . LEU A 1 115 ? 3.741 1.404 -8.591 1.00 87.00 115 LEU A N 1
ATOM 897 C CA . LEU A 1 115 ? 2.763 1.035 -9.603 1.00 87.00 115 LEU A CA 1
ATOM 898 C C . LEU A 1 115 ? 3.334 0.021 -10.598 1.00 87.00 115 LEU A C 1
ATOM 900 O O . LEU A 1 115 ? 4.327 0.314 -11.255 1.00 87.00 115 LEU A O 1
ATOM 904 N N . TRP A 1 116 ? 2.698 -1.143 -10.773 1.00 88.25 116 TRP A N 1
ATOM 905 C CA . TRP A 1 116 ? 3.102 -2.082 -11.832 1.00 88.25 116 TRP A CA 1
ATOM 906 C C . TRP A 1 116 ? 2.673 -1.594 -13.223 1.00 88.25 116 TRP A C 1
ATOM 908 O O . TRP A 1 116 ? 1.632 -0.934 -13.350 1.00 88.25 116 TRP A O 1
ATOM 918 N N . PRO A 1 117 ? 3.440 -1.929 -14.280 1.00 86.12 117 PRO A N 1
ATOM 919 C CA . PRO A 1 117 ? 3.120 -1.531 -15.644 1.00 86.12 117 PRO A CA 1
ATOM 920 C C . PRO A 1 117 ? 1.761 -2.077 -16.089 1.00 86.12 117 PRO A C 1
ATOM 922 O O . PRO A 1 117 ? 1.252 -3.076 -15.579 1.00 86.12 117 PRO A O 1
ATOM 925 N N . ARG A 1 118 ? 1.147 -1.406 -17.065 1.00 85.19 118 ARG A N 1
ATOM 926 C CA . ARG A 1 118 ? -0.159 -1.813 -17.593 1.00 85.19 118 ARG A CA 1
ATOM 927 C C . ARG A 1 118 ? -0.070 -3.098 -18.410 1.00 85.19 118 ARG A C 1
ATOM 929 O O . ARG A 1 118 ? 0.858 -3.261 -19.206 1.00 85.19 118 ARG A O 1
ATOM 936 N N . LYS A 1 119 ? -1.097 -3.940 -18.308 1.00 81.50 119 LYS A N 1
ATOM 937 C CA . LYS A 1 119 ? -1.264 -5.111 -19.171 1.00 81.50 119 LYS A CA 1
ATOM 938 C C . LYS A 1 119 ? -1.621 -4.639 -20.574 1.00 81.50 119 LYS A C 1
ATOM 940 O O . LYS A 1 119 ? -2.762 -4.280 -20.854 1.00 81.50 119 LYS A O 1
ATOM 945 N N . LEU A 1 120 ? -0.616 -4.568 -21.443 1.00 73.25 120 LEU A N 1
ATOM 946 C CA . LEU A 1 120 ? -0.812 -4.150 -22.826 1.00 73.25 120 LEU A CA 1
ATOM 947 C C . LEU A 1 120 ? -1.610 -5.211 -23.575 1.00 73.25 120 LEU A C 1
ATOM 949 O O . LEU A 1 120 ? -1.285 -6.398 -23.550 1.00 73.25 120 LEU A O 1
ATOM 953 N N . THR A 1 121 ? -2.620 -4.768 -24.314 1.00 70.56 121 THR A N 1
ATOM 954 C CA . THR A 1 121 ? -3.222 -5.619 -25.340 1.00 70.56 121 THR A CA 1
ATOM 955 C C . THR A 1 121 ? -2.232 -5.805 -26.497 1.00 70.56 121 THR A C 1
ATOM 957 O O . THR A 1 121 ? -1.383 -4.944 -26.752 1.00 70.56 121 THR A O 1
ATOM 960 N N . ALA A 1 122 ? -2.340 -6.906 -27.251 1.00 64.88 122 ALA A N 1
ATOM 961 C CA . ALA A 1 122 ? -1.428 -7.210 -28.365 1.00 64.88 122 ALA A CA 1
ATOM 962 C C . ALA A 1 122 ? -1.292 -6.050 -29.381 1.00 64.88 122 ALA A C 1
ATOM 964 O O . ALA A 1 122 ? -0.209 -5.794 -29.912 1.00 64.88 122 ALA A O 1
ATOM 965 N N . LYS A 1 123 ? -2.374 -5.285 -29.596 1.00 63.09 123 LYS A N 1
ATOM 966 C CA . LYS A 1 123 ? -2.391 -4.097 -30.468 1.00 63.09 123 LYS A CA 1
ATOM 967 C C . LYS A 1 123 ? -1.527 -2.948 -29.934 1.00 63.09 123 LYS A C 1
ATOM 969 O O . LYS A 1 123 ? -0.873 -2.254 -30.714 1.00 63.09 123 LYS A O 1
ATOM 974 N N . GLU A 1 124 ? -1.508 -2.728 -28.623 1.00 65.88 124 GLU A N 1
ATOM 975 C CA . GLU A 1 124 ? -0.729 -1.652 -28.004 1.00 65.88 124 GLU A CA 1
ATOM 976 C C . GLU A 1 124 ? 0.749 -2.010 -27.863 1.00 65.88 124 GLU A C 1
ATOM 978 O O . GLU A 1 124 ? 1.603 -1.149 -28.087 1.00 65.88 124 GLU A O 1
ATOM 983 N N . ALA A 1 125 ? 1.058 -3.274 -27.556 1.00 61.03 125 ALA A N 1
ATOM 984 C CA . ALA A 1 125 ? 2.431 -3.774 -27.525 1.00 61.03 125 ALA A CA 1
ATOM 985 C C . ALA A 1 125 ? 3.111 -3.588 -28.892 1.00 61.03 125 ALA A C 1
ATOM 987 O O . ALA A 1 125 ? 4.209 -3.033 -28.966 1.00 61.03 125 ALA A O 1
ATOM 988 N N . GLY A 1 126 ? 2.408 -3.920 -29.983 1.00 60.75 126 GLY A N 1
ATOM 989 C CA . GLY A 1 126 ? 2.886 -3.684 -31.349 1.00 60.75 126 GLY A CA 1
ATOM 990 C C . GLY A 1 126 ? 3.130 -2.203 -31.664 1.00 60.75 126 GLY A C 1
ATOM 991 O O . GLY A 1 126 ? 4.122 -1.860 -32.309 1.00 60.75 126 GLY A O 1
ATOM 992 N N . ARG A 1 127 ? 2.280 -1.293 -31.168 1.00 63.84 127 ARG A N 1
ATOM 993 C CA . ARG A 1 127 ? 2.469 0.158 -31.350 1.00 63.84 127 ARG A CA 1
ATOM 994 C C . ARG A 1 127 ? 3.661 0.693 -30.548 1.00 63.84 127 ARG A C 1
ATOM 996 O O . ARG A 1 127 ? 4.409 1.517 -31.071 1.00 63.84 127 ARG A O 1
ATOM 1003 N N . LYS A 1 128 ? 3.862 0.223 -29.310 1.00 60.41 128 LYS A N 1
ATOM 1004 C CA . LYS A 1 128 ? 5.002 0.610 -28.457 1.00 60.41 128 LYS A CA 1
ATOM 1005 C C . LYS A 1 128 ? 6.325 0.093 -29.032 1.00 60.41 128 LYS A C 1
ATOM 1007 O O . LYS A 1 128 ? 7.275 0.865 -29.110 1.00 60.41 128 LYS A O 1
ATOM 1012 N N . ALA A 1 129 ? 6.354 -1.152 -29.514 1.00 60.62 129 ALA A N 1
ATOM 1013 C CA . ALA A 1 129 ? 7.515 -1.744 -30.179 1.00 60.62 129 ALA A CA 1
ATOM 1014 C C . ALA A 1 129 ? 7.884 -0.994 -31.468 1.00 60.62 129 ALA A C 1
ATOM 1016 O O . ALA A 1 129 ? 9.043 -0.625 -31.651 1.00 60.62 129 ALA A O 1
ATOM 1017 N N . ARG A 1 130 ? 6.894 -0.668 -32.317 1.00 60.03 130 ARG A N 1
ATOM 1018 C CA . ARG A 1 130 ? 7.123 0.183 -33.497 1.00 60.03 130 ARG A CA 1
ATOM 1019 C C . ARG A 1 130 ? 7.680 1.544 -33.093 1.00 60.03 130 ARG A C 1
ATOM 1021 O O . ARG A 1 130 ? 8.682 1.965 -33.649 1.00 60.03 130 ARG A O 1
ATOM 1028 N N . LYS A 1 131 ? 7.093 2.209 -32.093 1.00 59.62 131 LYS A N 1
ATOM 1029 C CA . LYS A 1 131 ? 7.567 3.526 -31.644 1.00 59.62 131 LYS A CA 1
ATOM 1030 C C . LYS A 1 131 ? 9.002 3.482 -31.112 1.00 59.62 131 LYS A C 1
ATOM 1032 O O . LYS A 1 131 ? 9.765 4.357 -31.487 1.00 59.62 131 LYS A O 1
ATOM 1037 N N . LEU A 1 132 ? 9.376 2.478 -30.310 1.00 57.50 132 LEU A N 1
ATOM 1038 C CA . LEU A 1 132 ? 10.748 2.308 -29.804 1.00 57.50 132 LEU A CA 1
ATOM 1039 C C . LEU A 1 132 ? 11.753 2.104 -30.948 1.00 57.50 132 LEU A C 1
ATOM 1041 O O . LEU A 1 132 ? 12.801 2.742 -30.968 1.00 57.50 132 LEU A O 1
ATOM 1045 N N . HIS A 1 133 ? 11.394 1.282 -31.936 1.00 57.47 133 HIS A N 1
ATOM 1046 C CA . HIS A 1 133 ? 12.212 1.060 -33.128 1.00 57.47 133 HIS A CA 1
ATOM 1047 C C . HIS A 1 133 ? 12.349 2.327 -33.994 1.00 57.47 133 HIS A C 1
ATOM 1049 O O . HIS A 1 133 ? 13.371 2.517 -34.646 1.00 57.47 133 HIS A O 1
ATOM 1055 N N . LEU A 1 134 ? 11.358 3.229 -33.972 1.00 58.22 134 LEU A N 1
ATOM 1056 C CA . LEU A 1 134 ? 11.461 4.550 -34.601 1.00 58.22 134 LEU A CA 1
ATOM 1057 C C . LEU A 1 134 ? 12.369 5.529 -33.836 1.00 58.22 134 LEU A C 1
ATOM 1059 O O . LEU A 1 134 ? 12.788 6.500 -34.449 1.00 58.22 134 LEU A O 1
ATOM 1063 N N . VAL A 1 135 ? 12.674 5.326 -32.546 1.00 57.62 135 VAL A N 1
ATOM 1064 C CA . VAL A 1 135 ? 13.572 6.233 -31.789 1.00 57.62 135 VAL A CA 1
ATOM 1065 C C . VAL A 1 135 ? 15.053 5.861 -31.962 1.00 57.62 135 VAL A C 1
ATOM 1067 O O . VAL A 1 135 ? 15.920 6.709 -31.795 1.00 57.62 135 VAL A O 1
ATOM 1070 N N . HIS A 1 136 ? 15.347 4.614 -32.345 1.00 57.81 136 HIS A N 1
ATOM 1071 C CA . HIS A 1 136 ? 16.707 4.095 -32.563 1.00 57.81 136 HIS A CA 1
ATOM 1072 C C . HIS A 1 136 ? 17.087 3.934 -34.052 1.00 57.81 136 HIS A C 1
ATOM 1074 O O . HIS A 1 136 ? 18.017 3.199 -34.379 1.00 57.81 136 HIS A O 1
ATOM 1080 N N . GLY A 1 137 ? 16.369 4.587 -34.972 1.00 63.56 137 GLY A N 1
ATOM 1081 C CA . GLY A 1 137 ? 16.660 4.525 -36.409 1.00 63.56 137 GLY A CA 1
ATOM 1082 C C . GLY A 1 137 ? 17.853 5.390 -36.835 1.00 63.56 137 GLY A C 1
ATOM 1083 O O . GLY A 1 137 ? 18.266 6.303 -36.121 1.00 63.56 137 GLY A O 1
ATOM 1084 N N . SER A 1 138 ? 18.390 5.130 -38.031 1.00 70.19 138 SER A N 1
ATOM 1085 C CA . SER A 1 138 ? 19.426 5.968 -38.64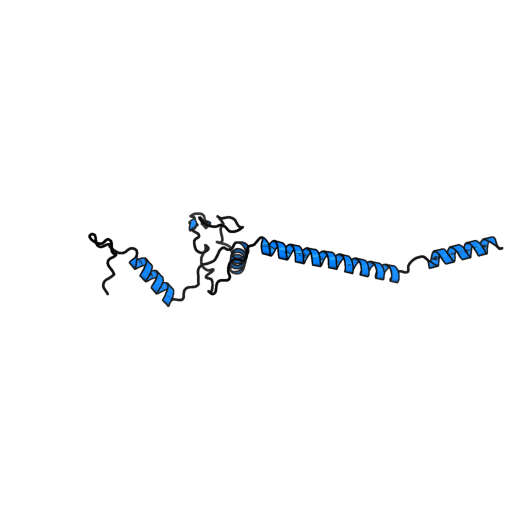7 1.00 70.19 138 SER A CA 1
ATOM 1086 C C . SER A 1 138 ? 18.955 7.420 -38.749 1.00 70.19 138 SER A C 1
ATOM 1088 O O . SER A 1 138 ? 17.826 7.681 -39.156 1.00 70.19 138 SER A O 1
ATOM 1090 N N . VAL A 1 139 ? 19.807 8.369 -38.374 1.00 72.25 139 VAL A N 1
ATOM 1091 C CA . VAL A 1 139 ? 19.483 9.801 -38.370 1.00 72.25 139 VAL A CA 1
ATOM 1092 C C . VAL A 1 139 ? 19.969 10.445 -39.667 1.00 72.25 139 VAL A C 1
ATOM 1094 O O . VAL A 1 139 ? 21.050 10.125 -40.158 1.00 72.25 139 VAL A O 1
ATOM 1097 N N . ASN A 1 140 ? 19.178 11.359 -40.229 1.00 75.38 140 ASN A N 1
ATOM 1098 C CA . ASN A 1 140 ? 19.601 12.192 -41.345 1.00 75.38 140 ASN A CA 1
ATOM 1099 C C . ASN A 1 140 ? 20.586 13.257 -40.832 1.00 75.38 140 ASN A C 1
ATOM 1101 O O . ASN A 1 140 ? 20.217 14.096 -40.010 1.00 75.38 140 ASN A O 1
ATOM 1105 N N . PHE A 1 141 ? 21.832 13.218 -41.310 1.00 63.09 141 PHE A N 1
ATOM 1106 C CA . PHE A 1 141 ? 22.921 14.093 -40.857 1.00 63.09 141 PHE A CA 1
ATOM 1107 C C . PHE A 1 141 ? 22.663 15.613 -40.963 1.00 63.09 141 PHE A C 1
ATOM 1109 O O . PHE A 1 141 ? 23.100 16.315 -40.054 1.00 63.09 141 PHE A O 1
ATOM 1116 N N . PRO A 1 142 ? 21.967 16.153 -41.985 1.00 75.19 142 PRO A N 1
ATOM 1117 C CA . PRO A 1 142 ? 21.717 17.596 -42.067 1.00 75.19 142 PRO A CA 1
ATOM 1118 C C . PRO A 1 142 ? 20.623 18.114 -41.117 1.00 75.19 142 PRO A C 1
ATOM 1120 O O . PRO A 1 142 ? 20.710 19.255 -40.678 1.00 75.19 142 PRO A O 1
ATOM 1123 N N . ASP A 1 143 ? 19.627 17.295 -40.756 1.00 79.69 143 ASP A N 1
ATOM 1124 C CA . ASP A 1 143 ? 18.418 17.778 -40.060 1.00 79.69 143 ASP A CA 1
ATOM 1125 C C . ASP A 1 143 ? 18.197 17.150 -38.673 1.00 79.69 143 ASP A C 1
ATOM 1127 O O . ASP A 1 143 ? 17.224 17.476 -37.990 1.00 79.69 143 ASP A O 1
ATOM 1131 N N . GLY A 1 144 ? 19.032 16.185 -38.268 1.00 71.88 144 GLY A N 1
ATOM 1132 C CA . GLY A 1 144 ? 18.909 15.478 -36.985 1.00 71.88 144 GLY A CA 1
ATOM 1133 C C . GLY A 1 144 ? 17.636 14.630 -36.840 1.00 71.88 144 GLY A C 1
ATOM 1134 O O . GLY A 1 144 ? 17.329 14.143 -35.752 1.00 71.88 144 GLY A O 1
ATOM 1135 N N . ARG A 1 145 ? 16.869 14.444 -37.922 1.00 77.94 145 ARG A N 1
ATOM 1136 C CA . ARG A 1 145 ? 15.616 13.675 -37.927 1.00 77.94 145 ARG A CA 1
ATOM 1137 C C . ARG A 1 145 ? 15.879 12.193 -38.155 1.00 77.94 145 ARG A C 1
ATOM 1139 O O . ARG A 1 145 ? 16.704 11.829 -38.987 1.00 77.94 145 ARG A O 1
ATOM 1146 N N . ILE A 1 146 ? 15.129 11.337 -37.465 1.00 73.25 146 ILE A N 1
ATOM 1147 C CA . ILE A 1 146 ? 15.228 9.886 -37.641 1.00 73.25 146 ILE A CA 1
ATOM 1148 C C . ILE A 1 146 ? 14.572 9.484 -38.964 1.00 73.25 146 ILE A C 1
ATOM 1150 O O . ILE A 1 146 ? 13.437 9.871 -39.249 1.00 73.25 146 ILE A O 1
ATOM 1154 N N . ILE A 1 147 ? 15.295 8.707 -39.765 1.00 75.25 147 ILE A N 1
ATOM 1155 C CA . ILE A 1 147 ? 14.841 8.189 -41.050 1.00 75.25 147 ILE A CA 1
ATOM 1156 C C . ILE A 1 147 ? 13.792 7.099 -40.773 1.00 75.25 147 ILE A C 1
ATOM 1158 O O . ILE A 1 147 ? 14.108 6.099 -40.120 1.00 75.25 147 ILE A O 1
ATOM 1162 N N . PRO A 1 148 ? 12.539 7.265 -41.234 1.00 66.19 148 PRO A N 1
ATOM 1163 C CA . PRO A 1 148 ? 11.515 6.251 -41.037 1.00 66.19 148 PRO A CA 1
ATOM 1164 C C . PRO A 1 148 ? 11.847 4.983 -41.847 1.00 66.19 148 PRO A C 1
ATOM 1166 O O . PRO A 1 148 ? 12.417 5.083 -42.937 1.00 66.19 148 PRO A O 1
ATOM 1169 N N . PRO A 1 149 ? 11.476 3.785 -41.358 1.00 62.78 149 PRO A N 1
ATOM 1170 C CA . PRO A 1 149 ? 11.639 2.554 -42.126 1.00 62.78 149 PRO A CA 1
ATOM 1171 C C . PRO A 1 149 ? 10.826 2.632 -43.430 1.00 62.78 149 PRO A C 1
ATOM 1173 O O . PRO A 1 149 ? 9.670 3.058 -43.405 1.00 62.78 149 PRO A O 1
ATOM 1176 N N . ARG A 1 150 ? 11.419 2.231 -44.568 1.00 65.19 150 ARG A N 1
ATOM 1177 C CA . ARG A 1 150 ? 10.680 2.091 -45.838 1.00 65.19 150 ARG A CA 1
ATOM 1178 C C . ARG A 1 150 ? 9.590 1.031 -45.666 1.00 65.19 150 ARG A C 1
ATOM 1180 O O . ARG A 1 150 ? 9.880 -0.052 -45.161 1.00 65.19 150 ARG A O 1
ATOM 1187 N N . ALA A 1 151 ? 8.362 1.394 -46.037 1.00 57.00 151 ALA A N 1
ATOM 1188 C CA . ALA A 1 151 ? 7.216 0.492 -46.105 1.00 57.00 151 ALA A CA 1
ATOM 1189 C C . ALA A 1 151 ? 7.344 -0.477 -47.285 1.00 57.00 151 ALA A C 1
ATOM 1191 O O . ALA A 1 151 ? 7.931 -0.060 -48.311 1.00 57.00 151 ALA A O 1
#

Radius of gyration: 34.9 Å; chains: 1; bounding box: 54×32×121 Å